Protein AF-A0AAV3YVS7-F1 (afdb_monomer_lite)

Foldseek 3Di:
DDDDDDDDDPDPDDFQADPPPRDTDDPPDDWDQPPVPSDTDDPRQDFDVVVCVVCVVPPVVCVVPDTHGDDDLLLLRVLQVVCCVPPVGSVCSLVLLVQLLVQCVVPVLDQAPVDPNHDDPPPDPVDDHDHSVVQSVQSVDPSHHHDDSSVVSSVVD

Sequence (157 aa):
MRPKRATQVKKNVGLCLCIFCREICSEESSSVDCSSCKGWIHCASIVDDISVSILKRYHPVILESHVPIEVCRDGNCLFRAVSKGLRNTEGHYMQIRLLTLIELILNRSHYDYEHEAFVDHFNDDRLVFDRFDTVLKDIATEFIYCGMMALSGISAA

Secondary structure (DSSP, 8-state):
-PPPPP------PPPEEPTTT-PEEPTT-SS---TTT---------B-HHHHHHHHHH-GGGGGT---B----SS-HHHHHHHHHHHS-STTHHHHHHHHHHHHHHTGGGT-TTSTT---SS--TTPPPPPHHHHHHHHHSTT----HHHHHHHHH-

Radius of gyration: 21.16 Å; chains: 1; bounding box: 38×51×60 Å

Organism: NCBI:txid259542

Structure (mmCIF, N/CA/C/O backbone):
data_AF-A0AAV3YVS7-F1
#
_entry.id   AF-A0AAV3YVS7-F1
#
loop_
_atom_site.group_PDB
_atom_site.id
_atom_site.type_symbol
_atom_site.label_atom_id
_atom_site.label_alt_id
_atom_site.label_comp_id
_atom_site.label_asym_id
_atom_site.label_entity_id
_atom_site.label_seq_id
_atom_site.pdbx_PDB_ins_code
_atom_site.Cartn_x
_atom_site.Cartn_y
_atom_site.Cartn_z
_atom_site.occupancy
_atom_site.B_iso_or_equiv
_atom_site.auth_seq_id
_atom_site.auth_comp_id
_atom_site.auth_asym_id
_atom_site.auth_atom_id
_atom_site.pdbx_PDB_model_num
ATOM 1 N N . MET A 1 1 ? -21.215 40.964 37.678 1.00 47.00 1 MET A N 1
ATOM 2 C CA . MET A 1 1 ? -21.463 39.988 36.593 1.00 47.00 1 MET A CA 1
ATOM 3 C C . MET A 1 1 ? -20.662 38.726 36.882 1.00 47.00 1 MET A C 1
ATOM 5 O O . MET A 1 1 ? -19.451 38.824 36.994 1.00 47.00 1 MET A O 1
ATOM 9 N N . ARG A 1 2 ? -21.312 37.571 37.089 1.00 34.94 2 ARG A N 1
ATOM 10 C CA . ARG A 1 2 ? -20.622 36.275 37.260 1.00 34.94 2 ARG A CA 1
ATOM 11 C C . ARG A 1 2 ? -20.470 35.599 35.887 1.00 34.94 2 ARG A C 1
ATOM 13 O O . ARG A 1 2 ? -21.450 35.606 35.139 1.00 34.94 2 ARG A O 1
ATOM 20 N N . PRO A 1 3 ? -19.305 35.027 35.540 1.00 38.22 3 PRO A N 1
ATOM 21 C CA . PRO A 1 3 ? -19.129 34.339 34.267 1.00 38.22 3 PRO A CA 1
ATOM 22 C C . PRO A 1 3 ? -19.960 33.049 34.237 1.00 38.22 3 PRO A C 1
ATOM 24 O O . PRO A 1 3 ? -19.978 32.275 35.196 1.00 38.22 3 PRO A O 1
ATOM 27 N N . LYS A 1 4 ? -20.678 32.836 33.129 1.00 36.00 4 LYS A N 1
ATOM 28 C CA . LYS A 1 4 ? -21.433 31.608 32.861 1.00 36.00 4 LYS A CA 1
ATOM 29 C C . LYS A 1 4 ? -20.441 30.457 32.654 1.00 36.00 4 LYS A C 1
ATOM 31 O O . LYS A 1 4 ? -19.589 30.535 31.774 1.00 36.00 4 LYS A O 1
ATOM 36 N N . ARG A 1 5 ? -20.548 29.399 33.467 1.00 34.28 5 ARG A N 1
ATOM 37 C CA . ARG A 1 5 ? -19.811 28.139 33.273 1.00 34.28 5 ARG A CA 1
ATOM 38 C C . ARG A 1 5 ? -20.241 27.505 31.950 1.00 34.28 5 ARG A C 1
ATOM 40 O O . ARG A 1 5 ? -21.430 27.262 31.753 1.00 34.28 5 ARG A O 1
ATOM 47 N N . ALA A 1 6 ? -19.273 27.236 31.077 1.00 37.91 6 ALA A N 1
ATOM 48 C CA . ALA A 1 6 ? -19.472 26.463 29.861 1.00 37.91 6 ALA A CA 1
ATOM 49 C C . ALA A 1 6 ? -19.923 25.041 30.223 1.00 37.91 6 ALA A C 1
ATOM 51 O O . ALA A 1 6 ? -19.283 24.353 31.019 1.00 37.91 6 ALA A O 1
ATOM 52 N N . THR A 1 7 ? -21.054 24.623 29.670 1.00 35.38 7 THR A N 1
ATOM 53 C CA . THR A 1 7 ? -21.596 23.276 29.830 1.00 35.38 7 THR A CA 1
ATOM 54 C C . THR A 1 7 ? -20.826 22.356 28.887 1.00 35.38 7 THR A C 1
ATOM 56 O O . THR A 1 7 ? -20.958 22.468 27.670 1.00 35.38 7 THR A O 1
ATOM 59 N N . GLN A 1 8 ? -19.977 21.480 29.428 1.00 34.47 8 GLN A N 1
ATOM 60 C CA . GLN A 1 8 ? -19.354 20.420 28.636 1.00 34.47 8 GLN A CA 1
ATOM 61 C C . GLN A 1 8 ? -20.447 19.465 28.149 1.00 34.47 8 GLN A C 1
ATOM 63 O O . GLN A 1 8 ? -21.117 18.805 28.944 1.00 34.47 8 GLN A O 1
ATOM 68 N N . VAL A 1 9 ? -20.631 19.405 26.833 1.00 32.59 9 VAL A N 1
ATOM 69 C CA . VAL A 1 9 ? -21.455 18.389 26.183 1.00 32.59 9 VAL A CA 1
ATOM 70 C C . VAL A 1 9 ? -20.698 17.068 26.297 1.00 32.59 9 VAL A C 1
ATOM 72 O O . VAL A 1 9 ? -19.692 16.870 25.618 1.00 32.59 9 VAL A O 1
ATOM 75 N N . LYS A 1 10 ? -21.155 16.170 27.178 1.00 34.53 10 LYS A N 1
ATOM 76 C CA . LYS A 1 10 ? -20.705 14.774 27.183 1.00 34.53 10 LYS A CA 1
ATOM 77 C C . LYS A 1 10 ? -21.123 14.156 25.849 1.00 34.53 10 LYS A C 1
ATOM 79 O O . LYS A 1 10 ? -22.310 13.921 25.630 1.00 34.53 10 LYS A O 1
ATOM 84 N N . LYS A 1 11 ? -20.170 13.940 24.940 1.00 38.38 11 LYS A N 1
ATOM 85 C CA . LYS A 1 11 ? -20.399 13.067 23.786 1.00 38.38 11 LYS A CA 1
ATOM 86 C C . LYS A 1 11 ? -20.690 11.669 24.340 1.00 38.38 11 LYS A C 1
ATOM 88 O O . LYS A 1 11 ? -19.970 11.206 25.219 1.00 38.38 11 LYS A O 1
ATOM 93 N N . ASN A 1 12 ? -21.762 11.031 23.877 1.00 36.75 12 ASN A N 1
ATOM 94 C CA . ASN A 1 12 ? -21.983 9.608 24.121 1.00 36.75 12 ASN A CA 1
ATOM 95 C C . ASN A 1 12 ? -20.889 8.857 23.368 1.00 36.75 12 ASN A C 1
ATOM 97 O O . ASN A 1 12 ? -20.979 8.719 22.149 1.00 36.75 12 ASN A O 1
ATOM 101 N N . VAL A 1 13 ? -19.835 8.459 24.074 1.00 45.09 13 VAL A N 1
ATOM 102 C CA . VAL A 1 13 ? -18.731 7.723 23.470 1.00 45.09 13 VAL A CA 1
ATOM 103 C C . VAL A 1 13 ? -19.020 6.234 23.597 1.00 45.09 13 VAL A C 1
ATOM 105 O O . VAL A 1 13 ? -19.282 5.730 24.690 1.00 45.09 13 VAL A O 1
ATOM 108 N N . GLY A 1 14 ? -19.100 5.560 22.450 1.00 45.97 14 GLY A N 1
ATOM 109 C CA . GLY A 1 14 ? -19.398 4.137 22.363 1.00 45.97 14 GLY A CA 1
ATOM 110 C C . GLY A 1 14 ? -18.291 3.318 23.019 1.00 45.97 14 GLY A C 1
ATOM 111 O O . GLY A 1 14 ? -17.113 3.510 22.739 1.00 45.97 14 GLY A O 1
ATOM 112 N N . LEU A 1 15 ? -18.683 2.404 23.901 1.00 52.19 15 LEU A N 1
ATOM 113 C CA . LEU A 1 15 ? -17.788 1.476 24.587 1.00 52.19 15 LEU A CA 1
ATOM 114 C C . LEU A 1 15 ? -17.088 0.587 23.541 1.00 52.19 15 LEU A C 1
ATOM 116 O O . LEU A 1 15 ? -17.758 -0.152 22.822 1.00 52.19 15 LEU A O 1
ATOM 120 N N . CYS A 1 16 ? -15.756 0.648 23.445 1.00 49.19 16 CYS A N 1
ATOM 121 C CA . CYS A 1 16 ? -14.979 -0.264 22.602 1.00 49.19 16 CYS A CA 1
ATOM 122 C C . CYS A 1 16 ? -14.651 -1.551 23.371 1.00 49.19 16 CYS A C 1
ATOM 124 O O . CYS A 1 16 ? -14.066 -1.510 24.456 1.00 49.19 16 CYS A O 1
ATOM 126 N N . LEU A 1 17 ? -15.021 -2.694 22.788 1.00 52.00 17 LEU A N 1
ATOM 127 C CA . LEU A 1 17 ? -14.703 -4.023 23.307 1.00 52.00 17 LEU A CA 1
ATOM 128 C C . LEU A 1 17 ? -13.346 -4.485 22.771 1.00 52.00 17 LEU A C 1
ATOM 130 O O . LEU A 1 17 ? -13.070 -4.391 21.574 1.00 52.00 17 LEU A O 1
ATOM 134 N N . CYS A 1 18 ? -12.513 -5.038 23.646 1.00 52.41 18 CYS A N 1
ATOM 135 C CA . CYS A 1 18 ? -11.310 -5.756 23.242 1.00 52.41 18 CYS A CA 1
ATOM 136 C C . CYS A 1 18 ? -11.675 -6.995 22.409 1.00 52.41 18 CYS A C 1
ATOM 138 O O . CYS A 1 18 ? -12.458 -7.831 22.856 1.00 52.41 18 CYS A O 1
ATOM 140 N N . ILE A 1 19 ? -11.055 -7.190 21.242 1.00 51.16 19 ILE A N 1
ATOM 141 C CA . ILE A 1 19 ? -11.337 -8.371 20.405 1.00 51.16 19 ILE A CA 1
ATOM 142 C C . ILE A 1 19 ? -10.832 -9.690 21.020 1.00 51.16 19 ILE A C 1
ATOM 144 O O . ILE A 1 19 ? -11.346 -10.753 20.682 1.00 51.16 19 ILE A O 1
ATOM 148 N N . PHE A 1 20 ? -9.842 -9.632 21.920 1.00 48.75 20 PHE A N 1
ATOM 149 C CA . PHE A 1 20 ? -9.224 -10.812 22.536 1.00 48.75 20 PHE A CA 1
ATOM 150 C C . PHE A 1 20 ? -9.916 -11.239 23.833 1.00 48.75 20 PHE A C 1
ATOM 152 O O . PHE A 1 20 ? -10.185 -12.423 24.006 1.00 48.75 20 PHE A O 1
ATOM 159 N N . CYS A 1 21 ? -10.228 -10.302 24.736 1.00 56.19 21 CYS A N 1
ATOM 160 C CA . CYS A 1 21 ? -10.875 -10.616 26.015 1.00 56.19 21 CYS A CA 1
ATOM 161 C C . CYS A 1 21 ? -12.360 -10.236 26.090 1.00 56.19 21 CYS A C 1
ATOM 163 O O . CYS A 1 21 ? -13.020 -10.636 27.040 1.00 56.19 21 CYS A O 1
ATOM 165 N N . ARG A 1 22 ? -12.904 -9.512 25.100 1.00 58.69 22 ARG A N 1
ATOM 166 C CA . ARG A 1 22 ? -14.298 -9.017 25.065 1.00 58.69 22 ARG A CA 1
ATOM 167 C C . ARG A 1 22 ? -14.694 -8.109 26.234 1.00 58.69 22 ARG A C 1
ATOM 169 O O . ARG A 1 22 ? -15.880 -7.903 26.461 1.00 58.69 22 ARG A O 1
ATOM 176 N N . GLU A 1 23 ? -13.724 -7.530 26.932 1.00 55.84 23 GLU A N 1
ATOM 177 C CA . GLU A 1 23 ? -13.971 -6.549 27.991 1.00 55.84 23 GLU A CA 1
ATOM 178 C C . GLU A 1 23 ? -14.004 -5.117 27.437 1.00 55.84 23 GLU A C 1
ATOM 180 O O . GLU A 1 23 ? -13.381 -4.806 26.417 1.00 55.84 23 GLU A O 1
ATOM 185 N N . ILE A 1 24 ? -14.734 -4.237 28.126 1.00 56.50 24 ILE A N 1
ATOM 186 C CA . ILE A 1 24 ? -14.846 -2.807 27.811 1.00 56.50 24 ILE A CA 1
ATOM 187 C C . ILE A 1 24 ? -13.579 -2.089 28.283 1.00 56.50 24 ILE A C 1
ATOM 189 O O . ILE A 1 24 ? -13.241 -2.143 29.465 1.00 56.50 24 ILE A O 1
ATOM 193 N N . CYS A 1 25 ? -12.898 -1.366 27.394 1.00 54.00 25 CYS A N 1
ATOM 194 C CA . CYS A 1 25 ? -11.726 -0.567 27.766 1.00 54.00 25 CYS A CA 1
ATOM 195 C C . CYS A 1 25 ? -12.093 0.918 27.914 1.00 54.00 25 CYS A C 1
ATOM 197 O O . CYS A 1 25 ? -12.679 1.510 27.011 1.00 54.00 25 CYS A O 1
ATOM 199 N N . SER A 1 26 ? -11.760 1.521 29.061 1.00 50.75 26 SER A N 1
ATOM 200 C CA . SER A 1 26 ? -11.981 2.948 29.328 1.00 50.75 26 SER A CA 1
ATOM 201 C C . SER A 1 26 ? -10.972 3.818 28.572 1.00 50.75 26 SER A C 1
ATOM 203 O O . SER A 1 26 ? -9.772 3.565 28.644 1.00 50.75 26 SER A O 1
ATOM 205 N N . GLU A 1 27 ? -11.453 4.861 27.893 1.00 49.09 27 GLU A N 1
ATOM 206 C CA . GLU A 1 27 ? -10.690 5.694 26.944 1.00 49.09 27 GLU A CA 1
ATOM 207 C C . GLU A 1 27 ? -9.489 6.453 27.527 1.00 49.09 27 GLU A C 1
ATOM 209 O O . GLU A 1 27 ? -8.625 6.904 26.781 1.00 49.09 27 GLU A O 1
ATOM 214 N N . GLU A 1 28 ? -9.411 6.619 28.846 1.00 49.38 28 GLU A N 1
ATOM 215 C CA . GLU A 1 28 ? -8.435 7.532 29.457 1.00 49.38 28 GLU A CA 1
ATOM 216 C C . GLU A 1 28 ? -7.038 6.936 29.644 1.00 49.38 28 GLU A C 1
ATOM 218 O O . GLU A 1 28 ? -6.123 7.627 30.093 1.00 49.38 28 GLU A O 1
ATOM 223 N N . SER A 1 29 ? -6.833 5.665 29.309 1.00 42.41 29 SER A N 1
ATOM 224 C CA . SER A 1 29 ? -5.603 4.990 29.678 1.00 42.41 29 SER A CA 1
ATOM 225 C C . SER A 1 29 ? -4.675 4.782 28.485 1.00 42.41 29 SER A C 1
ATOM 227 O O . SER A 1 29 ? -4.792 3.819 27.726 1.00 42.41 29 SER A O 1
ATOM 229 N N . SER A 1 30 ? -3.701 5.684 28.373 1.00 43.16 30 SER A N 1
ATOM 230 C CA . SER A 1 30 ? -2.379 5.394 27.823 1.00 43.16 30 SER A CA 1
ATOM 231 C C . SER A 1 30 ? -1.931 4.002 28.278 1.00 43.16 30 SER A C 1
ATOM 233 O O . SER A 1 30 ? -1.676 3.817 29.465 1.00 43.16 30 SER A O 1
ATOM 235 N N . SER A 1 31 ? -1.898 3.034 27.356 1.00 43.81 31 SER A N 1
ATOM 236 C CA . SER A 1 31 ? -1.264 1.711 27.505 1.00 43.81 31 SER A CA 1
ATOM 237 C C . SER A 1 31 ? -1.332 1.112 28.922 1.00 43.81 31 SER A C 1
ATOM 239 O O . SER A 1 31 ? -0.384 1.246 29.695 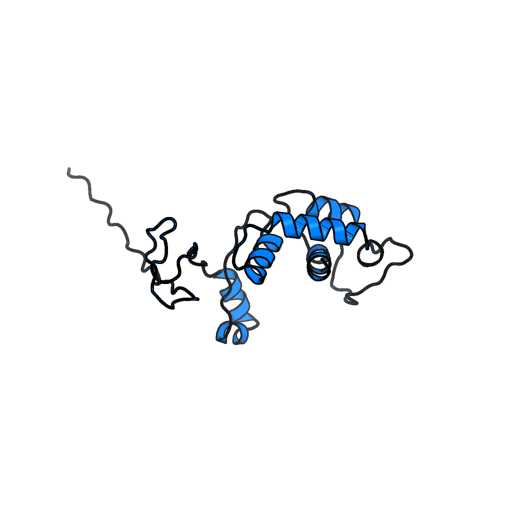1.00 43.81 31 SER A O 1
ATOM 241 N N . VAL A 1 32 ? -2.427 0.434 29.265 1.00 44.34 32 VAL A N 1
ATOM 242 C CA . VAL A 1 32 ? -2.513 -0.332 30.521 1.00 44.34 32 VAL A CA 1
ATOM 243 C C . VAL A 1 32 ? -2.223 -1.796 30.238 1.00 44.34 32 VAL A C 1
ATOM 245 O O . VAL A 1 32 ? -2.787 -2.386 29.318 1.00 44.34 32 VAL A O 1
ATOM 248 N N . ASP A 1 33 ? -1.331 -2.363 31.046 1.00 43.97 33 ASP A N 1
ATOM 249 C CA . ASP A 1 33 ? -1.066 -3.795 31.119 1.00 43.97 33 ASP A CA 1
ATOM 250 C C . ASP A 1 33 ? -2.371 -4.541 31.448 1.00 43.97 33 ASP A C 1
ATOM 252 O O . ASP A 1 33 ? -2.958 -4.385 32.523 1.00 43.97 33 ASP A O 1
ATOM 256 N N . CYS A 1 34 ? -2.863 -5.325 30.492 1.00 46.72 34 CYS A N 1
ATOM 257 C CA . CYS A 1 34 ? -3.982 -6.231 30.698 1.00 46.72 34 CYS A CA 1
ATOM 258 C C . CYS A 1 34 ? -3.538 -7.334 31.664 1.00 46.72 34 CYS A C 1
ATOM 260 O O . CYS A 1 34 ? -2.881 -8.297 31.264 1.00 46.72 34 CYS A O 1
ATOM 262 N N . SER A 1 35 ? -3.950 -7.233 32.929 1.00 48.12 35 SER A N 1
ATOM 263 C CA . SER A 1 35 ? -3.583 -8.175 33.998 1.00 48.12 35 SER A CA 1
ATOM 264 C C . SER A 1 35 ? -3.912 -9.645 33.692 1.00 48.12 35 SER A C 1
ATOM 266 O O . SER A 1 35 ? -3.276 -10.537 34.250 1.00 48.12 35 SER A O 1
ATOM 268 N N . SER A 1 36 ? -4.860 -9.910 32.784 1.00 46.16 36 SER A N 1
ATOM 269 C CA . SER A 1 36 ? -5.197 -11.264 32.318 1.00 46.16 36 SER A CA 1
ATOM 270 C C . SER A 1 36 ? -4.325 -11.773 31.169 1.00 46.16 36 SER A C 1
ATOM 272 O O . SER A 1 36 ? -4.143 -12.980 31.046 1.00 46.16 36 SER A O 1
ATOM 274 N N . CYS A 1 37 ? -3.801 -10.890 30.315 1.00 49.34 37 CYS A N 1
ATOM 275 C CA . CYS A 1 37 ? -3.176 -11.288 29.055 1.00 49.34 37 CYS A CA 1
ATOM 276 C C . CYS A 1 37 ? -1.689 -10.925 28.926 1.00 49.34 37 CYS A C 1
ATOM 278 O O . CYS A 1 37 ? -1.041 -11.448 28.022 1.00 49.34 37 CYS A O 1
ATOM 280 N N . LYS A 1 38 ? -1.128 -10.100 29.831 1.00 48.53 38 LYS A N 1
ATOM 281 C CA . LYS A 1 38 ? 0.289 -9.656 29.863 1.00 48.53 38 LYS A CA 1
ATOM 282 C C . LYS A 1 38 ? 0.844 -9.173 28.511 1.00 48.53 38 LYS A C 1
ATOM 284 O O . LYS A 1 38 ? 2.055 -9.112 28.303 1.00 48.53 38 LYS A O 1
ATOM 289 N N . GLY A 1 39 ? -0.049 -8.865 27.578 1.00 43.81 39 GLY A N 1
ATOM 290 C CA . GLY A 1 39 ? 0.239 -8.384 26.244 1.00 43.81 39 GLY A CA 1
ATOM 291 C C . GLY A 1 39 ? -0.104 -6.908 26.187 1.00 43.81 39 GLY A C 1
ATOM 292 O O . GLY A 1 39 ? -1.202 -6.501 26.564 1.00 43.81 39 GLY A O 1
ATOM 293 N N . TRP A 1 40 ? 0.841 -6.105 25.713 1.00 42.69 40 TRP A N 1
ATOM 294 C CA . TRP A 1 40 ? 0.583 -4.725 25.329 1.00 42.69 40 TRP A CA 1
ATOM 295 C C . TRP A 1 40 ? -0.430 -4.730 24.187 1.00 42.69 40 TRP A C 1
ATOM 297 O O . TRP A 1 40 ? -0.157 -5.397 23.200 1.00 42.69 40 TRP A O 1
ATOM 307 N N . ILE A 1 41 ? -1.557 -4.023 24.319 1.00 44.81 41 ILE A N 1
ATOM 308 C CA . ILE A 1 41 ? -2.329 -3.327 23.264 1.00 44.81 41 ILE A CA 1
ATOM 309 C C . ILE A 1 41 ? -3.646 -2.855 23.905 1.00 44.81 41 ILE A C 1
ATOM 311 O O . ILE A 1 41 ? -4.330 -3.657 24.520 1.00 44.81 41 ILE A O 1
ATOM 315 N N . HIS A 1 42 ? -4.007 -1.580 23.708 1.00 42.50 42 HIS A N 1
ATOM 316 C CA . HIS A 1 42 ? -5.319 -1.166 23.181 1.00 42.50 42 HIS A CA 1
ATOM 317 C C . HIS A 1 42 ? -5.215 0.267 22.657 1.00 42.50 42 HIS A C 1
ATOM 319 O O . HIS A 1 42 ? -5.482 1.235 23.359 1.00 42.50 42 HIS A O 1
ATOM 325 N N . CYS A 1 43 ? -4.846 0.403 21.385 1.00 44.41 43 CYS A N 1
ATOM 326 C CA . CYS A 1 43 ? -5.409 1.487 20.597 1.00 44.41 43 CYS A CA 1
ATOM 327 C C . CYS A 1 43 ? -6.787 0.966 20.185 1.00 44.41 43 CYS A C 1
ATOM 329 O O . CYS A 1 43 ? -6.863 0.022 19.390 1.00 44.41 43 CYS A O 1
ATOM 331 N N . ALA A 1 44 ? -7.849 1.467 20.826 1.00 52.25 44 ALA A N 1
ATOM 332 C CA . ALA A 1 44 ? -9.210 1.239 20.363 1.00 52.25 44 ALA A CA 1
ATOM 333 C C . ALA A 1 44 ? -9.204 1.524 18.860 1.00 52.25 44 ALA A C 1
ATOM 335 O O . ALA A 1 44 ? -8.845 2.619 18.435 1.00 52.25 44 ALA A O 1
ATOM 336 N N . SER A 1 45 ? -9.437 0.487 18.060 1.00 65.62 45 SER A N 1
ATOM 337 C CA . SER A 1 45 ? -9.419 0.632 16.612 1.00 65.62 45 SER A CA 1
ATOM 338 C C . SER A 1 45 ? -10.635 1.474 16.265 1.00 65.62 45 SER A C 1
ATOM 340 O O . SER A 1 45 ? -11.764 1.006 16.396 1.00 65.62 45 SER A O 1
ATOM 342 N N . ILE A 1 46 ? -10.397 2.748 15.956 1.00 82.44 46 ILE A N 1
ATOM 343 C CA . ILE A 1 46 ? -11.455 3.696 15.622 1.00 82.44 46 ILE A CA 1
ATOM 344 C C . ILE A 1 46 ? -12.114 3.181 14.344 1.00 82.44 46 ILE A C 1
ATOM 346 O O . ILE A 1 46 ? -11.428 2.767 13.411 1.00 82.44 46 ILE A O 1
ATOM 350 N N . VAL A 1 47 ? -13.442 3.124 14.326 1.00 89.94 47 VAL A N 1
ATOM 351 C CA . VAL A 1 47 ? -14.182 2.686 13.141 1.00 89.94 47 VAL A CA 1
ATOM 352 C C . VAL A 1 47 ? -14.058 3.760 12.065 1.00 89.94 47 VAL A C 1
ATOM 354 O O . VAL A 1 47 ? -14.285 4.936 12.338 1.00 89.94 47 VAL A O 1
ATOM 357 N N . ASP A 1 48 ? -13.725 3.367 10.836 1.00 92.75 48 ASP A N 1
ATOM 358 C CA . ASP A 1 48 ? -13.710 4.308 9.716 1.00 92.75 48 ASP A CA 1
ATOM 359 C C . ASP A 1 48 ? -15.130 4.514 9.167 1.00 92.75 48 ASP A C 1
ATOM 361 O O . ASP A 1 48 ? -15.613 3.767 8.309 1.00 92.75 48 ASP A O 1
ATOM 365 N N . ASP A 1 49 ? -15.802 5.558 9.654 1.00 94.12 49 ASP A N 1
ATOM 366 C CA . ASP A 1 49 ? -17.168 5.919 9.264 1.00 94.12 49 ASP A CA 1
ATOM 367 C C . ASP A 1 49 ? -17.332 6.179 7.756 1.00 94.12 49 ASP A C 1
ATOM 369 O O . ASP A 1 49 ? -18.417 5.961 7.198 1.00 94.12 49 ASP A O 1
ATOM 373 N N . ILE A 1 50 ? -16.271 6.625 7.072 1.00 94.44 50 ILE A N 1
ATOM 374 C CA . ILE A 1 50 ? -16.303 6.859 5.622 1.00 94.44 50 ILE A CA 1
ATOM 375 C C . ILE A 1 50 ? -16.389 5.515 4.909 1.00 94.44 50 ILE A C 1
ATOM 377 O O . ILE A 1 50 ? -17.303 5.301 4.107 1.00 94.44 50 ILE A O 1
ATOM 381 N N . SER A 1 51 ? -15.494 4.586 5.247 1.00 94.69 51 SER A N 1
ATOM 382 C CA . SER A 1 51 ? -15.518 3.227 4.706 1.00 94.69 51 SER A CA 1
ATOM 383 C C . SER A 1 51 ? -16.824 2.507 5.040 1.00 94.69 51 SER A C 1
ATOM 385 O O . SER A 1 51 ? -17.414 1.875 4.165 1.00 94.69 51 SER A O 1
ATOM 387 N N . VAL A 1 52 ? -17.353 2.667 6.258 1.00 96.31 52 VAL A N 1
ATOM 388 C CA . VAL A 1 52 ? -18.681 2.150 6.627 1.00 96.31 52 VAL A CA 1
ATOM 389 C C . VAL A 1 52 ? -19.768 2.728 5.722 1.00 96.31 52 VAL A C 1
ATOM 391 O O . VAL A 1 52 ? -20.628 1.985 5.255 1.00 96.31 52 VAL A O 1
ATOM 394 N N . SER A 1 53 ? -19.748 4.031 5.444 1.00 97.62 53 SER A N 1
ATOM 395 C CA . SER A 1 53 ? -20.748 4.682 4.587 1.00 97.62 53 SER A CA 1
ATOM 396 C C . SER A 1 53 ? -20.684 4.188 3.138 1.00 97.62 53 SER A C 1
ATOM 398 O O . SER A 1 53 ? -21.723 3.940 2.523 1.00 97.62 53 SER A O 1
ATOM 400 N N . ILE A 1 54 ? -19.474 3.990 2.606 1.00 97.38 54 ILE A N 1
ATOM 401 C CA . ILE A 1 54 ? -19.246 3.417 1.273 1.00 97.38 54 ILE A CA 1
ATOM 402 C C . ILE A 1 54 ? -19.757 1.971 1.231 1.00 97.38 54 ILE A C 1
ATOM 404 O O . ILE A 1 54 ? -20.546 1.620 0.352 1.00 97.38 54 ILE A O 1
ATOM 408 N N . LEU A 1 55 ? -19.379 1.143 2.208 1.00 97.44 55 LEU A N 1
ATOM 409 C CA . LEU A 1 55 ? -19.795 -0.258 2.268 1.00 97.44 55 LEU A CA 1
ATOM 410 C C . LEU A 1 55 ? -21.302 -0.404 2.464 1.00 97.44 55 LEU A C 1
ATOM 412 O O . LEU A 1 55 ? -21.915 -1.200 1.765 1.00 97.44 55 LEU A O 1
ATOM 416 N N . LYS A 1 56 ? -21.939 0.412 3.311 1.00 97.88 56 LYS A N 1
ATOM 417 C CA . LYS A 1 56 ? -23.406 0.432 3.445 1.00 97.88 56 LYS A CA 1
ATOM 418 C C . LYS A 1 56 ? -24.105 0.686 2.111 1.00 97.88 56 LYS A C 1
ATOM 420 O O . LYS A 1 56 ? -25.173 0.129 1.875 1.00 97.88 56 LYS A O 1
ATOM 425 N N . ARG A 1 57 ? -23.522 1.529 1.254 1.00 98.12 57 AR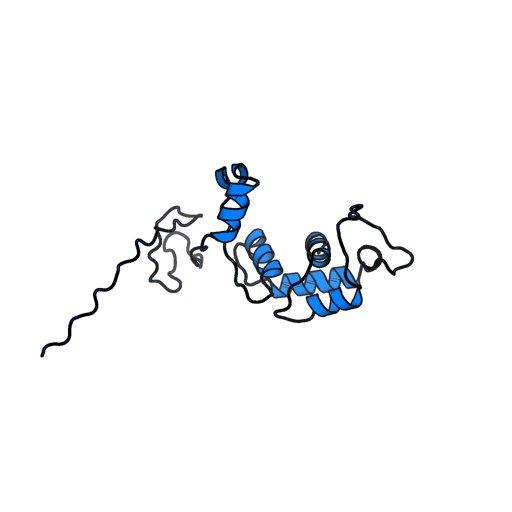G A N 1
ATOM 426 C CA . ARG A 1 57 ? -24.104 1.895 -0.040 1.00 98.12 57 ARG A CA 1
ATOM 427 C C . ARG A 1 57 ? -23.911 0.822 -1.109 1.00 98.12 57 ARG A C 1
ATOM 429 O O . ARG A 1 57 ? -24.834 0.603 -1.887 1.00 98.12 57 ARG A O 1
ATOM 436 N N . TYR A 1 58 ? -22.734 0.202 -1.176 1.00 97.94 58 TYR A N 1
ATOM 437 C CA . TYR A 1 58 ? -22.369 -0.676 -2.295 1.00 97.94 58 TYR A CA 1
ATOM 438 C C . TYR A 1 58 ? -22.294 -2.164 -1.925 1.00 97.94 58 TYR A C 1
ATOM 440 O O . TYR A 1 58 ? -22.653 -3.005 -2.743 1.00 97.94 58 TYR A O 1
ATOM 448 N N . HIS A 1 59 ? -21.877 -2.505 -0.701 1.00 96.94 59 HIS A N 1
ATOM 449 C CA . HIS A 1 59 ? -21.651 -3.886 -0.252 1.00 96.94 59 HIS A CA 1
ATOM 450 C C . HIS A 1 59 ? -21.996 -4.085 1.241 1.00 96.94 59 HIS A C 1
ATOM 452 O O . HIS A 1 59 ? -21.119 -4.431 2.038 1.00 96.94 59 HIS A O 1
ATOM 458 N N . PRO A 1 60 ? -23.263 -3.886 1.657 1.00 97.25 60 PRO A N 1
ATOM 459 C CA . PRO A 1 60 ? -23.632 -3.882 3.075 1.00 97.25 60 PRO A CA 1
ATOM 460 C C . PRO A 1 60 ? -23.385 -5.225 3.775 1.00 97.25 60 PRO A C 1
ATOM 462 O O . PRO A 1 60 ? -23.084 -5.229 4.963 1.00 97.25 60 PRO A O 1
ATOM 465 N N . VAL A 1 61 ? -23.432 -6.344 3.041 1.00 97.62 61 VAL A N 1
ATOM 466 C CA . VAL A 1 61 ? -23.181 -7.698 3.572 1.00 97.62 61 VAL A CA 1
ATOM 467 C C . VAL A 1 61 ? -21.790 -7.850 4.202 1.00 97.62 61 VAL A C 1
ATOM 469 O O . VAL A 1 61 ? -21.614 -8.619 5.142 1.00 97.62 61 VAL A O 1
ATOM 472 N N . ILE A 1 62 ? -20.795 -7.075 3.751 1.00 96.31 62 ILE A N 1
ATOM 473 C CA . ILE A 1 62 ? -19.446 -7.099 4.340 1.00 96.31 62 ILE A CA 1
ATOM 474 C C . ILE A 1 62 ? -19.500 -6.671 5.815 1.00 96.31 62 ILE A C 1
ATOM 476 O O . ILE A 1 62 ? -18.781 -7.226 6.646 1.00 96.31 62 ILE A O 1
ATOM 480 N N . LEU A 1 63 ? -20.402 -5.748 6.161 1.00 95.56 63 LEU A N 1
ATOM 481 C CA . LEU A 1 63 ? -20.544 -5.207 7.514 1.00 95.56 63 LEU A CA 1
ATOM 482 C C . LEU A 1 63 ? -21.217 -6.170 8.501 1.00 95.56 63 LEU A C 1
ATOM 484 O O . LEU A 1 63 ? -21.245 -5.887 9.696 1.00 95.56 63 LEU A O 1
ATOM 488 N N . GLU A 1 64 ? -21.746 -7.303 8.036 1.00 95.12 64 GLU A N 1
ATOM 489 C CA . GLU A 1 64 ? -22.290 -8.343 8.920 1.00 95.12 64 GLU A CA 1
ATOM 490 C C . GLU A 1 64 ? -21.184 -9.113 9.652 1.00 95.12 64 GLU A C 1
ATOM 492 O O . GLU A 1 64 ? -21.411 -9.657 10.731 1.00 95.12 64 GLU A O 1
ATOM 497 N N . SER A 1 65 ? -19.982 -9.157 9.071 1.00 94.56 65 SER A N 1
ATOM 498 C CA . SER A 1 65 ? -18.848 -9.940 9.582 1.00 94.56 65 SER A CA 1
ATOM 499 C C . SER A 1 65 ? -17.561 -9.135 9.756 1.00 94.56 65 SER A C 1
ATOM 501 O O . SER A 1 65 ? -16.669 -9.578 10.477 1.00 94.56 65 SER A O 1
ATOM 503 N N . HIS A 1 66 ? -17.456 -7.958 9.135 1.00 92.19 66 HIS A N 1
ATOM 504 C CA . HIS A 1 66 ? -16.255 -7.128 9.157 1.00 92.19 66 HIS A CA 1
ATOM 505 C C . HIS A 1 66 ? -16.577 -5.700 9.593 1.00 92.19 66 HIS A C 1
ATOM 507 O O . HIS A 1 66 ? -17.637 -5.155 9.294 1.00 92.19 66 HIS A O 1
ATOM 513 N N . VAL A 1 67 ? -15.619 -5.067 10.266 1.00 91.25 67 VAL A N 1
ATOM 514 C CA . VAL A 1 67 ? -15.708 -3.665 10.679 1.00 91.25 67 VAL A CA 1
ATOM 515 C C . VAL A 1 67 ? -14.523 -2.918 10.071 1.00 91.25 67 VAL A C 1
ATOM 517 O O . VAL A 1 67 ? -13.384 -3.302 10.340 1.00 91.25 67 VAL A O 1
ATOM 520 N N . PRO A 1 68 ? -14.750 -1.877 9.250 1.00 93.25 68 PRO A N 1
ATOM 521 C CA . PRO A 1 68 ? -13.678 -1.026 8.754 1.00 93.25 68 PRO A CA 1
ATOM 522 C C . PR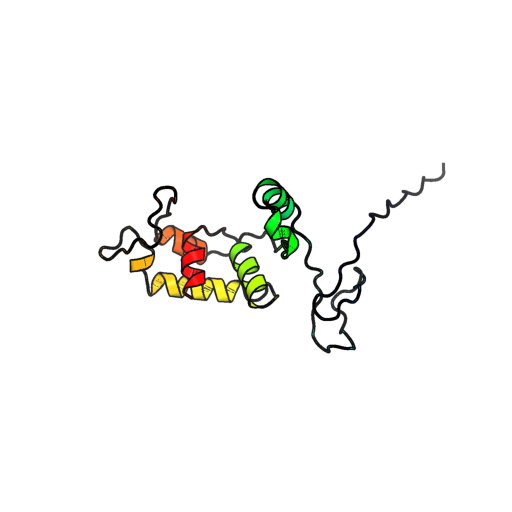O A 1 68 ? -12.968 -0.327 9.907 1.00 93.25 68 PRO A C 1
ATOM 524 O O . PRO A 1 68 ? -13.607 0.310 10.744 1.00 93.25 68 PRO A O 1
ATOM 527 N N . ILE A 1 69 ? -11.646 -0.438 9.930 1.00 92.44 69 ILE A N 1
ATOM 528 C CA . ILE A 1 69 ? -10.797 0.163 10.953 1.00 92.44 69 ILE A CA 1
ATOM 529 C C . ILE A 1 69 ? -10.035 1.327 10.330 1.00 92.44 69 ILE A C 1
ATOM 531 O O . ILE A 1 69 ? -9.461 1.197 9.250 1.00 92.44 69 ILE A O 1
ATOM 535 N N . GLU A 1 70 ? -10.018 2.453 11.030 1.00 91.56 70 GLU A N 1
ATOM 536 C CA . GLU A 1 70 ? -9.212 3.609 10.682 1.00 91.56 70 GLU A CA 1
ATOM 537 C C . GLU A 1 70 ? -7.722 3.328 10.908 1.00 91.56 70 GLU A C 1
ATOM 539 O O . GLU A 1 70 ? -7.318 2.709 11.896 1.00 91.56 70 GLU A O 1
ATOM 544 N N . VAL A 1 71 ? -6.905 3.828 9.984 1.00 92.75 71 VAL A N 1
ATOM 545 C CA . VAL A 1 71 ? -5.447 3.872 10.100 1.00 92.75 71 VAL A CA 1
ATOM 546 C C . VAL A 1 71 ? -4.949 5.301 9.952 1.00 92.75 71 VAL A C 1
ATOM 548 O O . VAL A 1 71 ? -5.656 6.164 9.422 1.00 92.75 71 VAL A O 1
ATOM 551 N N . CYS A 1 72 ? -3.716 5.564 10.389 1.00 91.62 72 CYS A N 1
ATOM 552 C CA . CYS A 1 72 ? -3.127 6.894 10.250 1.00 91.62 72 CYS A CA 1
ATOM 553 C C . CYS A 1 72 ? -3.123 7.373 8.780 1.00 91.62 72 CYS A C 1
ATOM 555 O O . CYS A 1 72 ? -2.701 6.656 7.867 1.00 91.62 72 CYS A O 1
ATOM 557 N N . ARG A 1 73 ? -3.591 8.610 8.557 1.00 90.25 73 ARG A N 1
ATOM 558 C CA . ARG A 1 73 ? -3.802 9.232 7.236 1.00 90.25 73 ARG A CA 1
ATOM 559 C C . ARG A 1 73 ? -2.638 10.144 6.837 1.00 90.25 73 ARG A C 1
ATOM 561 O O . ARG A 1 73 ? -2.835 11.310 6.514 1.00 90.25 73 ARG A O 1
ATOM 568 N N . ASP A 1 74 ? -1.422 9.617 6.886 1.00 92.50 74 ASP A N 1
ATOM 569 C CA . ASP A 1 74 ? -0.182 10.367 6.640 1.00 92.50 74 ASP A CA 1
ATOM 570 C C . ASP A 1 74 ? 0.417 10.106 5.247 1.00 92.50 74 ASP A C 1
ATOM 572 O O . ASP A 1 74 ? 1.585 10.375 5.023 1.00 92.50 74 ASP A O 1
ATOM 576 N N . GLY A 1 75 ? -0.347 9.533 4.314 1.00 92.12 75 GLY A N 1
ATOM 577 C CA . GLY A 1 75 ? 0.163 9.080 3.012 1.00 92.12 75 GLY A CA 1
ATOM 578 C C . GLY A 1 75 ? 0.787 7.680 3.043 1.00 92.12 75 GLY A C 1
ATOM 579 O O . GLY A 1 75 ? 0.813 7.013 2.018 1.00 92.12 75 GLY A O 1
ATOM 580 N N . ASN A 1 76 ? 1.144 7.149 4.219 1.00 94.94 76 ASN A N 1
ATOM 581 C CA . ASN A 1 76 ? 1.549 5.747 4.380 1.00 94.94 76 ASN A CA 1
ATOM 582 C C . ASN A 1 76 ? 0.358 4.814 4.671 1.00 94.94 76 ASN A C 1
ATOM 584 O O . ASN A 1 76 ? 0.554 3.642 5.006 1.00 94.94 76 ASN A O 1
ATOM 588 N N . CYS A 1 77 ? -0.875 5.320 4.572 1.00 94.38 77 CYS A N 1
ATOM 589 C CA . CYS A 1 77 ? -2.095 4.630 4.994 1.00 94.38 77 CYS A CA 1
ATOM 590 C C . CYS A 1 77 ? -2.266 3.248 4.348 1.00 94.38 77 CYS A C 1
ATOM 592 O O . CYS A 1 77 ? -2.700 2.329 5.033 1.00 94.38 77 CYS A O 1
ATOM 594 N N . LEU A 1 78 ? -1.850 3.064 3.088 1.00 95.81 78 LEU A N 1
ATOM 595 C CA . LEU A 1 78 ? -1.867 1.759 2.423 1.00 95.81 78 LEU A CA 1
ATOM 596 C C . LEU A 1 78 ? -1.032 0.721 3.191 1.00 95.81 78 LEU A C 1
ATOM 598 O O . LEU A 1 78 ? -1.541 -0.310 3.624 1.00 95.81 78 LEU A O 1
ATOM 602 N N . PHE A 1 79 ? 0.247 1.017 3.420 1.00 97.25 79 PHE A N 1
ATOM 603 C CA . PHE A 1 79 ? 1.166 0.113 4.117 1.00 97.25 79 PHE A CA 1
ATOM 604 C C . PHE A 1 79 ? 0.781 -0.073 5.585 1.00 97.25 79 PHE A C 1
ATOM 606 O O . PHE A 1 79 ? 0.944 -1.161 6.138 1.00 97.25 79 PHE A O 1
ATOM 613 N N . ARG A 1 80 ? 0.239 0.970 6.225 1.00 95.50 80 ARG A N 1
ATOM 614 C CA . ARG A 1 80 ? -0.287 0.900 7.594 1.00 95.50 80 ARG A CA 1
ATOM 615 C C . ARG A 1 80 ? -1.509 -0.008 7.682 1.00 95.50 80 ARG A C 1
ATOM 617 O O . ARG A 1 80 ? -1.560 -0.829 8.593 1.00 95.50 80 ARG A O 1
ATOM 624 N N . ALA A 1 81 ? -2.434 0.076 6.726 1.00 95.12 81 ALA A N 1
ATOM 625 C CA . ALA A 1 81 ? -3.590 -0.813 6.632 1.00 95.12 81 ALA A CA 1
ATOM 626 C C . ALA A 1 81 ? -3.169 -2.272 6.450 1.00 95.12 81 ALA A C 1
ATOM 628 O O . ALA A 1 81 ? -3.664 -3.142 7.163 1.00 95.12 81 ALA A O 1
ATOM 629 N N . VAL A 1 82 ? -2.196 -2.540 5.577 1.00 95.88 82 VAL A N 1
ATOM 630 C CA . VAL A 1 82 ? -1.658 -3.895 5.382 1.00 95.88 82 VAL A CA 1
ATOM 631 C C . VAL A 1 82 ? -0.975 -4.402 6.654 1.00 95.88 82 VAL A C 1
ATOM 633 O O . VAL A 1 82 ? -1.277 -5.495 7.126 1.00 95.88 82 VAL A O 1
ATOM 636 N N . SER A 1 83 ? -0.111 -3.589 7.264 1.00 95.44 83 SER A N 1
ATOM 637 C CA . SER A 1 83 ? 0.538 -3.889 8.547 1.00 95.44 83 SER A CA 1
ATOM 638 C C . SER A 1 83 ? -0.494 -4.245 9.622 1.00 95.44 83 SER A C 1
ATOM 640 O O . SER A 1 83 ? -0.376 -5.270 10.302 1.00 95.44 83 SER A O 1
ATOM 642 N N . LYS A 1 84 ? -1.565 -3.445 9.713 1.00 92.12 84 LYS A N 1
ATOM 643 C CA . LYS A 1 84 ? -2.668 -3.644 10.652 1.00 92.12 84 LYS A CA 1
ATOM 644 C C . LYS A 1 84 ? -3.427 -4.937 10.362 1.00 92.12 84 LYS A C 1
ATOM 646 O O . LYS A 1 84 ? -3.683 -5.686 11.298 1.00 92.12 84 LYS A O 1
ATOM 651 N N . GLY A 1 85 ? -3.732 -5.232 9.100 1.00 91.75 85 GLY A N 1
ATOM 652 C CA . GLY A 1 85 ? -4.409 -6.466 8.696 1.00 91.75 85 GLY A CA 1
ATOM 653 C C . GLY A 1 85 ? -3.589 -7.730 8.972 1.00 91.75 85 GLY A C 1
ATOM 654 O O . GLY A 1 85 ? -4.139 -8.726 9.429 1.00 91.75 85 GLY A O 1
ATOM 655 N N . LEU A 1 86 ? -2.270 -7.682 8.758 1.00 92.31 86 LEU A N 1
ATOM 656 C CA . LEU A 1 86 ? -1.386 -8.844 8.913 1.00 92.31 86 LEU A CA 1
ATOM 657 C C . LEU A 1 86 ? -0.918 -9.075 10.355 1.00 92.31 86 LEU A C 1
ATOM 659 O O . LEU A 1 86 ? -0.739 -10.216 10.773 1.00 92.31 86 LEU A O 1
ATOM 663 N N . ARG A 1 87 ? -0.652 -8.002 11.109 1.00 89.12 87 ARG A N 1
ATOM 664 C CA . ARG A 1 87 ? 0.025 -8.070 12.420 1.00 89.12 87 ARG A CA 1
ATOM 665 C C . ARG A 1 87 ? -0.729 -7.370 13.546 1.00 89.12 87 ARG A C 1
ATOM 667 O O . ARG A 1 87 ? -0.205 -7.256 14.651 1.00 89.12 87 ARG A O 1
ATOM 674 N N . ASN A 1 88 ? -1.938 -6.873 13.286 1.00 86.44 88 ASN A N 1
ATOM 675 C CA . ASN A 1 88 ? -2.749 -6.095 14.229 1.00 86.44 88 ASN A CA 1
ATOM 676 C C . ASN A 1 88 ? -2.055 -4.825 14.781 1.00 86.44 88 ASN A C 1
ATOM 678 O O . ASN A 1 88 ? -2.482 -4.233 15.776 1.00 86.44 88 ASN A O 1
ATOM 682 N N . THR A 1 89 ? -1.013 -4.342 14.104 1.00 88.25 89 THR A N 1
ATOM 683 C CA . THR A 1 89 ? -0.278 -3.116 14.435 1.00 88.25 89 THR A CA 1
ATOM 684 C C . THR A 1 89 ? 0.045 -2.353 13.161 1.00 88.25 89 THR A C 1
ATOM 686 O O . THR A 1 89 ? 0.279 -2.964 12.131 1.00 88.25 89 THR A O 1
ATOM 689 N N . GLU A 1 90 ? 0.107 -1.024 13.206 1.00 93.38 90 GLU A N 1
ATOM 690 C CA . GLU A 1 90 ? 0.612 -0.251 12.067 1.00 93.38 90 GLU A CA 1
ATOM 691 C C . GLU A 1 90 ? 2.146 -0.257 11.997 1.00 93.38 90 GLU A C 1
ATOM 693 O O . GLU A 1 90 ? 2.706 0.026 10.944 1.00 93.38 90 GLU A O 1
ATOM 698 N N . GLY A 1 91 ? 2.843 -0.625 13.080 1.00 92.00 91 GLY A N 1
ATOM 699 C CA . GLY A 1 91 ? 4.274 -0.359 13.291 1.00 92.00 91 GLY A CA 1
ATOM 700 C C . GLY A 1 91 ? 5.254 -0.973 12.283 1.00 92.00 91 GLY A C 1
ATOM 701 O O . GLY A 1 91 ? 6.402 -0.548 12.229 1.00 92.00 91 GLY A O 1
ATOM 702 N N . HIS A 1 92 ? 4.823 -1.930 11.460 1.00 94.88 92 HIS A N 1
ATOM 703 C CA . HIS A 1 92 ? 5.653 -2.547 10.420 1.00 94.88 92 HIS A CA 1
ATOM 704 C C . HIS A 1 92 ? 5.470 -1.944 9.020 1.00 94.88 92 HIS A C 1
ATOM 706 O O . HIS A 1 92 ? 6.021 -2.482 8.062 1.00 94.88 92 HIS A O 1
ATOM 712 N N . TYR A 1 93 ? 4.741 -0.833 8.871 1.00 96.06 93 TYR A N 1
ATOM 713 C CA . TYR A 1 93 ? 4.450 -0.253 7.554 1.00 96.06 93 TYR A CA 1
ATOM 714 C C . TYR A 1 93 ? 5.717 0.068 6.739 1.00 96.06 93 TYR A C 1
ATOM 716 O O . TYR A 1 93 ? 5.754 -0.220 5.547 1.00 96.06 93 TYR A O 1
ATOM 724 N N . MET A 1 94 ? 6.782 0.569 7.379 1.00 96.31 94 MET A N 1
ATOM 725 C CA . MET A 1 94 ? 8.062 0.837 6.704 1.00 96.31 94 MET A CA 1
ATOM 726 C C . MET A 1 94 ? 8.756 -0.431 6.217 1.00 96.31 94 MET A C 1
ATOM 728 O O . MET A 1 94 ? 9.324 -0.445 5.130 1.00 96.31 94 MET A O 1
ATOM 732 N N . GLN A 1 95 ? 8.693 -1.509 7.003 1.00 97.62 95 GLN A N 1
ATOM 733 C CA . GLN A 1 95 ? 9.260 -2.792 6.600 1.00 97.62 95 GLN A CA 1
ATOM 734 C C . GLN A 1 95 ? 8.523 -3.339 5.374 1.00 97.62 95 GLN A C 1
ATOM 736 O O . GLN A 1 95 ? 9.168 -3.768 4.425 1.00 97.62 95 GLN A O 1
ATOM 741 N N . ILE A 1 96 ? 7.188 -3.278 5.369 1.00 97.62 96 ILE A N 1
ATOM 742 C CA . ILE A 1 96 ? 6.368 -3.716 4.228 1.00 97.62 96 ILE A CA 1
ATOM 743 C C . ILE A 1 96 ? 6.699 -2.879 2.993 1.00 97.62 96 ILE A C 1
ATOM 745 O O . ILE A 1 96 ? 6.885 -3.422 1.910 1.00 97.62 96 ILE A O 1
ATOM 749 N N . ARG A 1 97 ? 6.835 -1.564 3.160 1.00 97.31 97 ARG A N 1
ATOM 750 C CA . ARG A 1 97 ? 7.186 -0.637 2.085 1.00 97.31 97 ARG A CA 1
ATOM 751 C C . ARG A 1 97 ? 8.565 -0.928 1.484 1.00 97.31 97 ARG A C 1
ATOM 753 O O . ARG A 1 97 ? 8.698 -0.964 0.266 1.00 97.31 97 ARG A O 1
ATOM 760 N N . LEU A 1 98 ? 9.562 -1.220 2.321 1.00 97.69 98 LEU A N 1
ATOM 761 C CA . LEU A 1 98 ? 10.889 -1.648 1.872 1.00 97.69 98 LEU A CA 1
ATOM 762 C C . LEU A 1 98 ? 10.840 -2.981 1.112 1.00 97.69 98 LEU A C 1
ATOM 764 O O . LEU A 1 98 ? 11.438 -3.089 0.047 1.00 97.69 98 LEU A O 1
ATOM 768 N N . LEU A 1 99 ? 10.131 -3.983 1.639 1.00 98.12 99 LEU A N 1
ATOM 769 C CA . LEU A 1 99 ? 9.993 -5.285 0.977 1.00 98.12 99 LEU A CA 1
ATOM 770 C C . LEU A 1 99 ? 9.281 -5.150 -0.374 1.00 98.12 99 LEU A C 1
ATOM 772 O O . LEU A 1 99 ? 9.747 -5.701 -1.362 1.00 98.12 99 LEU A O 1
ATOM 776 N N . THR A 1 100 ? 8.236 -4.323 -0.435 1.00 98.06 100 THR A N 1
ATOM 777 C CA . THR A 1 100 ? 7.534 -3.982 -1.683 1.00 98.06 100 THR A CA 1
ATOM 778 C C . THR A 1 100 ? 8.489 -3.360 -2.700 1.00 98.06 100 THR A C 1
ATOM 780 O O . THR A 1 100 ? 8.479 -3.732 -3.867 1.00 98.06 100 THR A O 1
ATOM 783 N N . LEU A 1 101 ? 9.336 -2.418 -2.271 1.00 98.00 101 LEU A N 1
ATOM 784 C CA . LEU A 1 101 ? 10.312 -1.785 -3.156 1.00 98.00 101 LEU A CA 1
ATOM 785 C C . LEU A 1 101 ? 11.314 -2.802 -3.720 1.00 98.00 101 LEU A C 1
ATOM 787 O O . LEU A 1 101 ? 11.614 -2.770 -4.911 1.00 98.00 101 LEU A O 1
ATOM 791 N N . ILE A 1 102 ? 11.823 -3.698 -2.869 1.00 98.38 102 ILE A N 1
ATOM 792 C CA . ILE A 1 102 ? 12.750 -4.761 -3.274 1.00 98.38 102 ILE A CA 1
ATOM 793 C C . ILE A 1 102 ? 12.080 -5.691 -4.290 1.00 98.38 102 ILE A C 1
ATOM 795 O O . ILE A 1 102 ? 12.681 -5.973 -5.322 1.00 98.38 102 ILE A O 1
ATOM 799 N N . GLU A 1 103 ? 10.841 -6.109 -4.030 1.00 98.06 103 GLU A N 1
ATOM 800 C CA . GLU A 1 103 ? 10.061 -6.969 -4.924 1.00 98.06 103 GLU A CA 1
ATOM 801 C C . GLU A 1 103 ? 9.913 -6.350 -6.318 1.00 98.06 103 GLU A C 1
ATOM 803 O O . GLU A 1 103 ? 10.267 -6.973 -7.319 1.00 98.06 103 GLU A O 1
ATOM 808 N N . LEU A 1 104 ? 9.500 -5.080 -6.393 1.00 96.75 104 LEU A N 1
ATOM 809 C CA . LEU A 1 104 ? 9.362 -4.381 -7.672 1.00 96.75 104 LEU A CA 1
ATOM 810 C C . LEU A 1 104 ? 10.687 -4.307 -8.442 1.00 96.75 104 LEU A C 1
ATOM 812 O O . LEU A 1 104 ? 10.699 -4.494 -9.658 1.00 96.75 104 LEU A O 1
ATOM 816 N N . ILE A 1 105 ? 11.803 -4.042 -7.753 1.00 97.69 105 ILE A N 1
ATOM 817 C CA . ILE A 1 105 ? 13.131 -3.948 -8.379 1.00 97.69 105 ILE A CA 1
ATOM 818 C C . ILE A 1 105 ? 13.587 -5.309 -8.913 1.00 97.69 105 ILE A C 1
ATOM 820 O O . ILE A 1 105 ? 14.102 -5.384 -10.030 1.00 97.69 105 ILE A O 1
ATOM 824 N N . LEU A 1 106 ? 13.424 -6.373 -8.124 1.00 97.69 106 LEU A N 1
ATOM 825 C CA . LEU A 1 106 ? 13.894 -7.710 -8.487 1.00 97.69 106 LEU A CA 1
ATOM 826 C C . LEU A 1 106 ? 13.032 -8.361 -9.574 1.00 97.69 106 LEU A C 1
ATOM 828 O O . LEU A 1 106 ? 13.564 -9.111 -10.388 1.00 97.69 106 LEU A O 1
ATOM 832 N N . ASN A 1 107 ? 11.741 -8.029 -9.629 1.00 96.94 107 ASN A N 1
ATOM 833 C CA . ASN A 1 107 ? 10.772 -8.625 -10.548 1.00 96.94 107 ASN A CA 1
ATOM 834 C C . ASN A 1 107 ? 10.194 -7.599 -11.538 1.00 96.94 107 ASN A C 1
ATOM 836 O O . ASN A 1 107 ? 9.019 -7.656 -11.896 1.00 96.94 107 ASN A O 1
ATOM 840 N N . ARG A 1 108 ? 11.026 -6.664 -12.022 1.00 96.44 108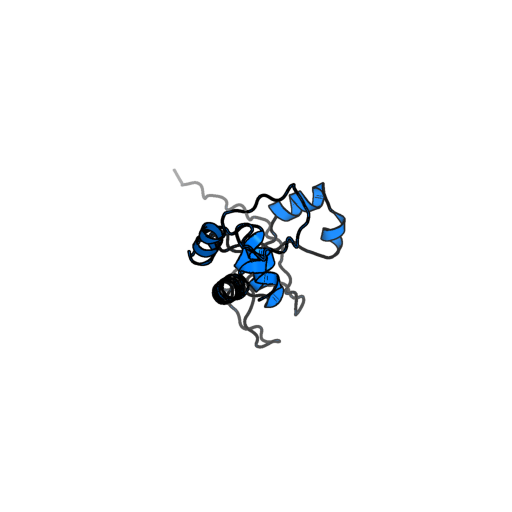 ARG A N 1
ATOM 841 C CA . ARG A 1 108 ? 10.628 -5.540 -12.899 1.00 96.44 108 ARG A CA 1
ATOM 842 C C . ARG A 1 108 ? 9.707 -5.930 -14.062 1.00 96.44 108 ARG A C 1
ATOM 844 O O . ARG A 1 108 ? 8.760 -5.201 -14.347 1.00 96.44 108 ARG A O 1
ATOM 851 N N . SER A 1 109 ? 9.937 -7.073 -14.710 1.00 96.50 109 SER A N 1
ATOM 852 C CA . SER A 1 109 ? 9.119 -7.561 -15.834 1.00 96.50 109 SER A CA 1
ATOM 853 C C . SER A 1 109 ? 7.643 -7.798 -15.486 1.00 96.50 109 SER A C 1
ATOM 855 O O . SER A 1 109 ? 6.818 -7.921 -16.380 1.00 96.50 109 SER A O 1
ATOM 857 N N . HIS A 1 110 ? 7.280 -7.864 -14.206 1.00 95.38 110 HIS A N 1
ATOM 858 C CA . HIS A 1 110 ? 5.893 -8.032 -13.766 1.00 95.38 110 HIS A CA 1
ATOM 859 C C . HIS A 1 110 ? 5.154 -6.704 -13.553 1.00 95.38 110 HIS A C 1
ATOM 861 O O . HIS A 1 110 ? 3.936 -6.705 -13.392 1.00 95.38 110 HIS A O 1
ATOM 867 N N . TYR A 1 111 ? 5.874 -5.579 -13.532 1.00 95.06 111 TYR A N 1
ATOM 868 C CA . TYR A 1 111 ? 5.340 -4.292 -13.078 1.00 95.06 111 TYR A CA 1
ATOM 869 C C . TYR A 1 111 ? 5.605 -3.142 -14.053 1.00 95.06 111 TYR A C 1
ATOM 871 O O . TYR A 1 111 ? 4.844 -2.179 -14.088 1.00 95.06 111 TYR A O 1
ATOM 879 N N . ASP A 1 112 ? 6.666 -3.229 -14.852 1.00 95.81 112 ASP A N 1
ATOM 880 C CA . ASP A 1 112 ? 7.023 -2.217 -15.838 1.00 95.81 112 ASP A CA 1
ATOM 881 C C . ASP A 1 112 ? 6.447 -2.562 -17.214 1.00 95.81 112 ASP A C 1
ATOM 883 O O . ASP A 1 112 ? 6.981 -3.422 -17.915 1.00 95.81 112 ASP A O 1
ATOM 887 N N . TYR A 1 113 ? 5.385 -1.863 -17.617 1.00 93.38 113 TYR A N 1
ATOM 888 C CA . TYR A 1 113 ? 4.760 -2.055 -18.928 1.00 93.38 113 TYR A CA 1
ATOM 889 C C . TYR A 1 113 ? 5.665 -1.633 -20.102 1.00 93.38 113 TYR A C 1
ATOM 891 O O . TYR A 1 113 ? 5.383 -1.989 -21.245 1.00 93.38 113 TYR A O 1
ATOM 899 N N . GLU A 1 114 ? 6.742 -0.876 -19.846 1.00 95.25 114 GLU A N 1
ATOM 900 C CA . GLU A 1 114 ? 7.754 -0.518 -20.849 1.00 95.25 114 GLU A CA 1
ATOM 901 C C . GLU A 1 114 ? 8.831 -1.619 -20.992 1.00 95.25 114 GLU A C 1
ATOM 903 O O . GLU A 1 114 ? 9.665 -1.553 -21.897 1.00 95.25 114 GLU A O 1
ATOM 908 N N . HIS A 1 115 ? 8.830 -2.642 -20.127 1.00 96.56 115 HIS A N 1
ATOM 909 C CA . HIS A 1 115 ? 9.797 -3.740 -20.159 1.00 96.56 115 HIS A CA 1
ATOM 910 C C . HIS A 1 115 ? 9.502 -4.730 -21.297 1.00 96.56 115 HIS A C 1
ATOM 912 O O . HIS A 1 115 ? 8.366 -5.146 -21.503 1.00 96.56 115 HIS A O 1
ATOM 918 N N . GLU A 1 116 ? 10.540 -5.191 -22.002 1.00 96.50 116 GLU A N 1
ATOM 919 C CA . GLU A 1 116 ? 10.389 -6.086 -23.165 1.00 96.50 116 GLU A CA 1
ATOM 920 C C . GLU A 1 116 ? 9.685 -7.414 -22.837 1.00 96.50 116 GLU A C 1
ATOM 922 O O . GLU A 1 116 ? 8.922 -7.942 -23.641 1.00 96.50 116 GLU A O 1
ATOM 927 N N . ALA A 1 117 ? 9.924 -7.932 -21.633 1.00 96.50 117 ALA A N 1
ATOM 928 C CA . ALA A 1 117 ? 9.318 -9.154 -21.111 1.00 96.50 117 ALA A CA 1
ATOM 929 C C . ALA A 1 117 ? 8.095 -8.886 -20.212 1.00 96.50 117 ALA A C 1
ATOM 931 O O . ALA A 1 117 ? 7.849 -9.665 -19.292 1.00 96.50 117 ALA A O 1
ATOM 932 N N . PHE A 1 118 ? 7.388 -7.765 -20.403 1.00 95.25 118 PHE A N 1
ATOM 933 C CA . PHE A 1 118 ? 6.255 -7.406 -19.552 1.00 95.25 118 PHE A CA 1
ATOM 934 C C . PHE A 1 118 ? 5.143 -8.463 -19.578 1.00 95.25 118 PHE A C 1
ATOM 936 O O . PHE A 1 118 ? 4.738 -8.934 -20.643 1.00 95.25 118 PHE A O 1
ATOM 943 N N . VAL A 1 119 ? 4.627 -8.803 -18.396 1.00 91.69 119 VAL A N 1
ATOM 944 C CA . VAL A 1 119 ? 3.469 -9.688 -18.227 1.00 91.69 119 VAL A CA 1
ATOM 945 C C . VAL A 1 119 ? 2.333 -8.903 -17.578 1.00 91.69 119 VAL A C 1
ATOM 947 O O . VAL A 1 119 ? 2.426 -8.545 -16.405 1.00 91.69 119 VAL A O 1
ATOM 950 N N . ASP A 1 120 ? 1.250 -8.669 -18.323 1.00 90.12 120 ASP A N 1
ATOM 951 C CA . ASP A 1 120 ? 0.045 -8.031 -17.784 1.00 90.12 120 ASP A CA 1
ATOM 952 C C . ASP A 1 120 ? -0.767 -9.025 -16.942 1.00 90.12 120 ASP A C 1
ATOM 954 O O . ASP A 1 120 ? -1.446 -9.912 -17.463 1.00 90.12 120 ASP A O 1
ATOM 958 N N . HIS A 1 121 ? -0.686 -8.872 -15.619 1.00 86.06 121 HIS A N 1
ATOM 959 C CA . HIS A 1 121 ? -1.423 -9.699 -14.658 1.00 86.06 121 HIS A CA 1
ATOM 960 C C . HIS A 1 121 ? -2.858 -9.230 -14.415 1.00 86.06 121 HIS A C 1
ATOM 962 O O . HIS A 1 121 ? -3.647 -9.984 -13.846 1.00 86.06 121 HIS A O 1
ATOM 968 N N . PHE A 1 122 ? -3.207 -7.998 -14.789 1.00 87.31 122 PHE A N 1
ATOM 969 C CA . PHE A 1 122 ? -4.512 -7.429 -14.463 1.00 87.31 122 PHE A CA 1
ATOM 970 C C . PHE A 1 122 ? -5.531 -7.653 -15.572 1.00 87.31 122 PHE A C 1
ATOM 972 O O . PHE A 1 122 ? -6.686 -7.951 -15.262 1.00 87.31 122 PHE A O 1
ATOM 979 N N . ASN A 1 123 ? -5.106 -7.528 -16.837 1.00 88.00 123 ASN A N 1
ATOM 980 C CA . ASN A 1 123 ? -5.971 -7.674 -18.009 1.00 88.00 123 ASN A CA 1
ATOM 981 C C . ASN A 1 123 ? -7.277 -6.850 -17.874 1.00 88.00 123 ASN A C 1
ATOM 983 O O . ASN A 1 123 ? -8.379 -7.344 -18.127 1.00 88.00 123 ASN A O 1
ATOM 987 N N . ASP A 1 124 ? -7.152 -5.609 -17.386 1.00 89.44 124 ASP A N 1
ATOM 988 C CA . ASP A 1 124 ? -8.256 -4.669 -17.163 1.00 89.44 124 ASP A CA 1
ATOM 989 C C . ASP A 1 124 ? -7.870 -3.270 -17.657 1.00 89.44 124 ASP A C 1
ATOM 991 O O . ASP A 1 124 ? -7.192 -2.511 -16.962 1.00 89.44 124 ASP A O 1
ATOM 995 N N . ASP A 1 125 ? -8.369 -2.910 -18.841 1.00 88.94 125 ASP A N 1
ATOM 996 C CA . ASP A 1 125 ? -8.091 -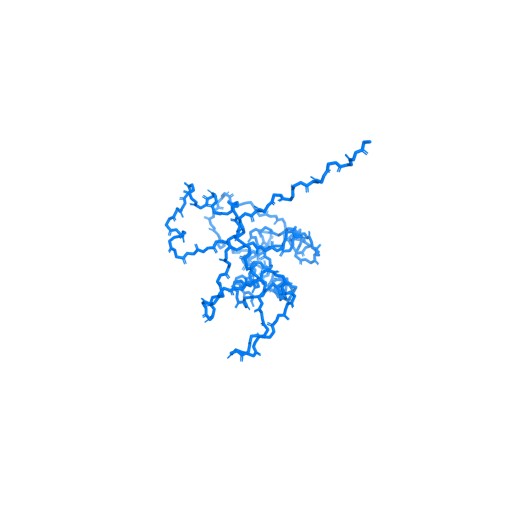1.637 -19.524 1.00 88.94 125 ASP A CA 1
ATOM 997 C C . ASP A 1 125 ? -8.549 -0.392 -18.742 1.00 88.94 125 ASP A C 1
ATOM 999 O O . ASP A 1 125 ? -8.237 0.741 -19.113 1.00 88.94 125 ASP A O 1
ATOM 1003 N N . ARG A 1 126 ? -9.333 -0.567 -17.670 1.00 89.94 126 ARG A N 1
ATOM 1004 C CA . ARG A 1 126 ? -9.760 0.539 -16.802 1.00 89.94 126 ARG A CA 1
ATOM 1005 C C . ARG A 1 126 ? -8.666 0.955 -15.826 1.00 89.94 126 ARG A C 1
ATOM 1007 O O . ARG A 1 126 ? -8.765 2.036 -15.242 1.00 89.94 126 ARG A O 1
ATOM 1014 N N . LEU A 1 127 ? -7.665 0.105 -15.604 1.00 87.50 127 LEU A N 1
ATOM 1015 C CA . LEU A 1 127 ? -6.540 0.412 -14.737 1.00 87.50 127 LEU A CA 1
ATOM 1016 C C . LEU A 1 127 ? -5.515 1.241 -15.508 1.00 87.50 127 LEU A C 1
ATOM 1018 O O . LEU A 1 127 ? -5.006 0.839 -16.549 1.00 87.50 127 LEU A O 1
ATOM 1022 N N . VAL A 1 128 ? -5.203 2.415 -14.965 1.00 86.56 128 VAL A N 1
ATOM 1023 C CA . VAL A 1 128 ? -4.130 3.269 -15.470 1.00 86.56 128 VAL A CA 1
ATOM 1024 C C . VAL A 1 128 ? -2.918 3.057 -14.577 1.00 86.56 128 VAL A C 1
ATOM 1026 O O . VAL A 1 128 ? -3.001 3.254 -13.362 1.00 86.56 128 VAL A O 1
ATOM 1029 N N . PHE A 1 129 ? -1.807 2.647 -15.181 1.00 88.62 129 PHE A N 1
ATOM 1030 C CA . PHE A 1 129 ? -0.544 2.444 -14.487 1.00 88.62 129 PHE A CA 1
ATOM 1031 C C . PHE A 1 129 ? 0.383 3.633 -14.713 1.00 88.62 129 PHE A C 1
ATOM 1033 O O . PHE A 1 129 ? 0.571 4.090 -15.841 1.00 88.62 129 PHE A O 1
ATOM 1040 N N . ASP A 1 130 ? 0.973 4.121 -13.626 1.00 93.69 130 ASP A N 1
ATOM 1041 C CA . ASP A 1 130 ? 2.060 5.087 -13.697 1.00 93.69 130 ASP A CA 1
ATOM 1042 C C . ASP A 1 130 ? 3.329 4.431 -14.252 1.00 93.69 130 ASP A C 1
ATOM 1044 O O . ASP A 1 130 ? 3.506 3.210 -14.210 1.00 93.69 130 ASP A O 1
ATOM 1048 N N . ARG A 1 131 ? 4.249 5.264 -14.744 1.00 95.44 131 ARG A N 1
ATOM 1049 C CA . ARG A 1 131 ? 5.575 4.807 -15.172 1.00 95.44 131 ARG A CA 1
ATOM 1050 C C . ARG A 1 131 ? 6.301 4.137 -14.010 1.00 95.44 131 ARG A C 1
ATOM 1052 O O . ARG A 1 131 ? 6.249 4.629 -12.882 1.00 95.44 131 ARG A O 1
ATOM 1059 N N . PHE A 1 132 ? 7.046 3.076 -14.305 1.00 96.62 132 PHE A N 1
ATOM 1060 C CA . PHE A 1 132 ? 7.728 2.275 -13.289 1.00 96.62 132 PHE A CA 1
ATOM 1061 C C . PHE A 1 132 ? 8.635 3.107 -12.364 1.00 96.62 132 PHE A C 1
ATOM 1063 O O . PHE A 1 132 ? 8.562 2.977 -11.144 1.00 96.62 132 PHE A O 1
ATOM 1070 N N . ASP A 1 133 ? 9.410 4.046 -12.917 1.00 97.56 133 ASP A N 1
ATOM 1071 C CA . ASP A 1 133 ? 10.268 4.940 -12.124 1.00 97.56 133 ASP A CA 1
ATOM 1072 C C . ASP A 1 133 ? 9.473 5.844 -11.166 1.00 97.56 133 ASP A C 1
ATOM 1074 O O . ASP A 1 133 ? 9.927 6.129 -10.054 1.00 97.56 133 ASP A O 1
ATOM 1078 N N . THR A 1 134 ? 8.278 6.283 -11.576 1.00 96.50 134 THR A N 1
ATOM 1079 C CA . THR A 1 134 ? 7.368 7.052 -10.717 1.00 96.50 134 THR A CA 1
ATOM 1080 C C . THR A 1 134 ? 6.898 6.186 -9.556 1.00 96.50 134 THR A C 1
ATOM 1082 O O . THR A 1 134 ? 7.001 6.605 -8.408 1.00 96.50 134 THR A O 1
ATOM 1085 N N . VAL A 1 135 ? 6.486 4.946 -9.833 1.00 96.19 135 VAL A N 1
ATOM 1086 C CA . VAL A 1 135 ? 6.038 4.001 -8.802 1.00 96.19 135 VAL A CA 1
ATOM 1087 C C . VAL A 1 135 ? 7.154 3.694 -7.801 1.00 96.19 135 VAL A C 1
ATOM 1089 O O . VAL A 1 135 ? 6.930 3.765 -6.592 1.00 96.19 135 VAL A O 1
ATOM 1092 N N . LEU A 1 136 ? 8.374 3.411 -8.272 1.00 97.56 136 LEU A N 1
ATOM 1093 C CA . LEU A 1 136 ? 9.522 3.175 -7.390 1.00 97.56 136 LEU A CA 1
ATOM 1094 C C . LEU A 1 136 ? 9.821 4.389 -6.509 1.00 97.56 136 LEU A C 1
ATOM 1096 O O . LEU A 1 136 ? 10.043 4.242 -5.305 1.00 97.56 136 LEU A O 1
ATOM 1100 N N . LYS A 1 137 ? 9.803 5.595 -7.085 1.00 97.62 137 LYS A N 1
ATOM 1101 C CA . LYS A 1 137 ? 10.008 6.837 -6.336 1.00 97.62 137 LYS A CA 1
ATOM 1102 C C . LYS A 1 137 ? 8.920 7.041 -5.281 1.00 97.62 137 LYS A C 1
ATOM 1104 O O . LYS A 1 137 ? 9.241 7.386 -4.140 1.00 97.62 137 LYS A O 1
ATOM 1109 N N . ASP A 1 138 ? 7.666 6.795 -5.636 1.00 96.19 138 ASP A N 1
ATOM 1110 C CA . ASP A 1 138 ? 6.525 6.968 -4.743 1.00 96.19 138 ASP A CA 1
ATOM 1111 C C . ASP A 1 138 ? 6.537 5.967 -3.592 1.00 96.19 138 ASP A C 1
ATOM 1113 O O . ASP A 1 138 ? 6.120 6.334 -2.500 1.00 96.19 138 ASP A O 1
ATOM 1117 N N . ILE A 1 139 ? 7.072 4.753 -3.788 1.00 96.81 139 ILE A N 1
ATOM 1118 C CA . ILE A 1 139 ? 7.274 3.725 -2.745 1.00 96.81 139 ILE A CA 1
ATOM 1119 C C . ILE A 1 139 ? 8.574 3.948 -1.954 1.00 96.81 139 ILE A C 1
ATOM 1121 O O . ILE A 1 139 ? 8.674 3.564 -0.789 1.00 96.81 139 ILE A O 1
ATOM 1125 N N . ALA A 1 140 ? 9.562 4.647 -2.504 1.00 97.31 140 ALA A N 1
ATOM 1126 C CA . ALA A 1 140 ? 10.756 5.042 -1.757 1.00 97.31 140 ALA A CA 1
ATOM 1127 C C . ALA A 1 140 ? 10.532 6.291 -0.873 1.00 97.31 140 ALA A C 1
ATOM 1129 O O . ALA A 1 140 ? 11.202 6.446 0.143 1.00 97.31 140 ALA A O 1
ATOM 1130 N N . THR A 1 141 ? 9.569 7.160 -1.208 1.00 96.69 141 THR A N 1
ATOM 1131 C CA . THR A 1 141 ? 9.359 8.469 -0.542 1.00 96.69 141 THR A CA 1
ATOM 1132 C C . THR A 1 141 ? 8.296 8.452 0.562 1.00 96.69 141 THR A C 1
ATOM 1134 O O . THR A 1 141 ? 7.104 8.382 0.274 1.00 96.69 141 THR A O 1
ATOM 1137 N N . GLU A 1 142 ? 8.695 8.555 1.831 1.00 94.06 142 GLU A N 1
ATOM 1138 C CA . GLU A 1 142 ? 7.752 8.581 2.962 1.00 94.06 142 GLU A CA 1
ATOM 1139 C C . GLU A 1 142 ? 6.631 9.620 2.802 1.00 94.06 142 GLU A C 1
ATOM 1141 O O . GLU A 1 142 ? 6.834 10.699 2.243 1.00 94.06 142 GLU A O 1
ATOM 1146 N N . PHE A 1 143 ? 5.454 9.294 3.344 1.00 94.38 143 PHE A N 1
ATOM 1147 C CA . PHE A 1 143 ? 4.258 10.149 3.331 1.00 94.38 143 PHE A CA 1
ATOM 1148 C C . PHE A 1 143 ? 3.648 10.393 1.940 1.00 94.38 143 PHE A C 1
ATOM 1150 O O . PHE A 1 143 ? 2.761 11.235 1.786 1.00 94.38 143 PHE A O 1
ATOM 1157 N N . ILE A 1 144 ? 4.075 9.631 0.929 1.00 96.31 144 ILE A N 1
ATOM 1158 C CA . ILE A 1 144 ? 3.480 9.633 -0.408 1.00 96.31 144 ILE A CA 1
ATOM 1159 C C . ILE A 1 144 ? 2.506 8.468 -0.556 1.00 96.31 144 ILE A C 1
ATOM 1161 O O . ILE A 1 144 ? 2.818 7.318 -0.235 1.00 96.31 144 ILE A O 1
ATOM 1165 N N . TYR A 1 145 ? 1.322 8.800 -1.072 1.00 93.50 145 TYR A N 1
ATOM 1166 C CA . TYR A 1 145 ? 0.312 7.835 -1.486 1.00 93.50 145 TYR A CA 1
ATOM 1167 C C . TYR A 1 145 ? 0.861 6.926 -2.588 1.00 93.50 145 TYR A C 1
ATOM 1169 O O . TYR A 1 145 ? 1.465 7.403 -3.542 1.00 93.50 145 TYR A O 1
ATOM 1177 N N . CYS A 1 146 ? 0.583 5.627 -2.493 1.00 93.69 146 CYS A N 1
ATOM 1178 C CA . CYS A 1 146 ? 0.935 4.671 -3.535 1.00 93.69 146 CYS A CA 1
ATOM 1179 C C . CYS A 1 146 ? -0.326 4.058 -4.151 1.00 93.69 146 CYS A C 1
ATOM 1181 O O . CYS A 1 146 ? -1.263 3.701 -3.435 1.00 93.69 146 CYS A O 1
ATOM 1183 N N . GLY A 1 147 ? -0.332 3.942 -5.480 1.00 89.69 147 GLY A N 1
ATOM 1184 C CA . GLY A 1 147 ? -1.446 3.395 -6.253 1.00 89.69 147 GLY A CA 1
ATOM 1185 C C . GLY A 1 147 ? -1.484 1.863 -6.324 1.00 89.69 147 GLY A C 1
ATOM 1186 O O . GLY A 1 147 ? -0.798 1.154 -5.588 1.00 89.69 147 GLY A O 1
ATOM 11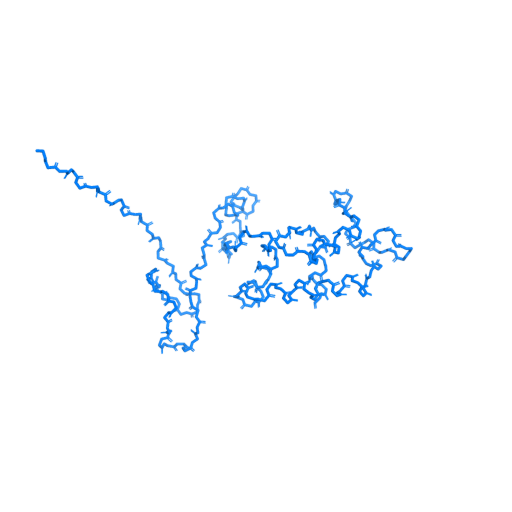87 N N . MET A 1 148 ? -2.283 1.348 -7.262 1.00 89.81 148 MET A N 1
ATOM 1188 C CA . MET A 1 148 ? -2.575 -0.087 -7.416 1.00 89.81 148 MET A CA 1
ATOM 1189 C C . MET A 1 148 ? -1.339 -0.961 -7.657 1.00 89.81 148 MET A C 1
ATOM 1191 O O . MET A 1 148 ? -1.299 -2.095 -7.190 1.00 89.81 148 MET A O 1
ATOM 1195 N N . MET A 1 149 ? -0.310 -0.452 -8.337 1.00 91.62 149 MET A N 1
ATOM 1196 C CA . MET A 1 149 ? 0.905 -1.236 -8.588 1.00 91.62 149 MET A CA 1
ATOM 1197 C C . MET A 1 149 ? 1.641 -1.593 -7.285 1.00 91.62 149 MET A C 1
ATOM 1199 O O . MET A 1 149 ? 2.175 -2.693 -7.158 1.00 91.62 149 MET A O 1
ATOM 1203 N N . ALA A 1 150 ? 1.590 -0.714 -6.275 1.00 93.50 150 ALA A N 1
ATOM 1204 C CA . ALA A 1 150 ? 2.147 -1.010 -4.959 1.00 93.50 150 ALA A CA 1
ATOM 1205 C C . ALA A 1 150 ? 1.394 -2.149 -4.262 1.00 93.50 150 ALA A C 1
ATOM 1207 O O . ALA A 1 150 ? 2.026 -2.960 -3.600 1.00 93.50 150 ALA A O 1
ATOM 1208 N N . LEU A 1 151 ? 0.070 -2.259 -4.439 1.00 92.94 151 LEU A N 1
ATOM 1209 C CA . LEU A 1 151 ? -0.710 -3.382 -3.905 1.00 92.94 151 LEU A CA 1
ATOM 1210 C C . LEU A 1 151 ? -0.265 -4.722 -4.499 1.00 92.94 151 LEU A C 1
ATOM 1212 O O . LEU A 1 151 ? -0.117 -5.687 -3.752 1.00 92.94 151 LEU A O 1
ATOM 1216 N N . SER A 1 152 ? -0.002 -4.777 -5.807 1.00 92.38 152 SER A N 1
ATOM 1217 C CA . SER A 1 152 ? 0.512 -6.001 -6.432 1.00 92.38 152 SER A CA 1
ATOM 1218 C C . SER A 1 152 ? 1.906 -6.363 -5.927 1.00 92.38 152 SER A C 1
ATOM 1220 O O . SER A 1 152 ? 2.145 -7.528 -5.622 1.00 92.38 152 SER A O 1
ATOM 1222 N N . GLY A 1 153 ? 2.798 -5.381 -5.757 1.00 93.81 153 GLY A N 1
ATOM 1223 C CA . GLY A 1 153 ? 4.100 -5.606 -5.121 1.00 93.81 153 GLY A CA 1
ATOM 1224 C C . GLY A 1 153 ? 3.966 -6.114 -3.679 1.00 93.81 153 GLY A C 1
ATOM 1225 O O . GLY A 1 153 ? 4.575 -7.113 -3.322 1.00 93.81 153 GLY A O 1
ATOM 1226 N N . ILE A 1 154 ? 3.098 -5.494 -2.869 1.00 95.50 154 ILE A N 1
ATOM 1227 C CA . ILE A 1 154 ? 2.816 -5.923 -1.487 1.00 95.50 154 ILE A CA 1
ATOM 1228 C C . ILE A 1 154 ? 2.320 -7.374 -1.444 1.00 95.50 154 ILE A C 1
ATOM 1230 O O . ILE A 1 154 ? 2.653 -8.099 -0.517 1.00 95.50 154 ILE A O 1
ATOM 1234 N N . SER A 1 155 ? 1.499 -7.793 -2.411 1.00 93.44 155 SER A N 1
ATOM 1235 C CA . SER A 1 155 ? 0.934 -9.148 -2.432 1.00 93.44 155 SER A CA 1
ATOM 1236 C C . SER A 1 155 ? 1.950 -10.247 -2.763 1.00 93.44 155 SER A C 1
ATOM 1238 O O . SER A 1 155 ? 1.696 -11.410 -2.449 1.00 93.44 155 SER A O 1
ATOM 1240 N N . ALA A 1 156 ? 3.070 -9.881 -3.393 1.00 92.00 156 ALA A N 1
ATOM 1241 C CA . ALA A 1 156 ? 4.134 -10.796 -3.800 1.00 92.00 156 ALA A CA 1
ATOM 1242 C C . ALA A 1 156 ? 5.347 -10.790 -2.846 1.00 92.00 156 ALA A C 1
ATOM 1244 O O . ALA A 1 156 ? 6.111 -11.755 -2.849 1.00 92.00 156 ALA A O 1
ATOM 1245 N N . ALA A 1 157 ? 5.501 -9.733 -2.039 1.00 81.19 157 ALA A N 1
ATOM 1246 C CA . ALA A 1 157 ? 6.609 -9.515 -1.101 1.00 81.19 157 ALA A CA 1
ATOM 1247 C C . ALA A 1 157 ? 6.443 -10.245 0.246 1.00 81.19 157 ALA A C 1
ATOM 1249 O O . ALA A 1 157 ? 7.473 -10.720 0.784 1.00 81.19 157 ALA A O 1
#

pLDDT: mean 80.22, std 22.38, range [32.59, 98.38]